Protein AF-A0A1H4Q5J1-F1 (afdb_monomer_lite)

Secondary structure (DSSP, 8-state):
----------------------S---TT---GGGGSHHHHHHHHHHHHTEEESS--SHHHHHTTT--TT-SS-SEEESSS-EEEE-GGG--HHHHHHHHHHHHHHHHSSPPPSSEE--HHHHHHTS-GGGHHHHHHHHHHTTSEEEETTEEEEPPPPP-

Foldseek 3Di:
DDDDDDDDDDDDDDDPDPPPDDPCPDPPPPPVLLVDPLLVVLLVCLVVQKDFDADPPPVCVVVVNDCPPPQAHQWDQDPNTIIGGDLVQQALVNNQVSQQSSLCSQVVDGDDQKFFDPLVSVVSNHDPSSSSSVVNSCSRNVQWDQDPNTTIGDRHDDD

Radius of gyration: 29.48 Å; chains: 1; bounding box: 108×39×71 Å

pLDDT: mean 86.73, std 18.64, range [39.78, 98.69]

Organism: NCBI:txid556534

Structure (mmCIF, N/CA/C/O backbone):
data_AF-A0A1H4Q5J1-F1
#
_entry.id   AF-A0A1H4Q5J1-F1
#
loop_
_atom_site.group_PDB
_atom_site.id
_atom_site.type_symbol
_atom_site.label_atom_id
_atom_site.label_alt_id
_atom_site.label_comp_id
_atom_site.label_asym_id
_atom_site.label_entity_id
_atom_site.label_seq_id
_atom_site.pdbx_PDB_ins_code
_atom_site.Cartn_x
_atom_site.Cartn_y
_atom_site.Cartn_z
_atom_site.occupancy
_atom_site.B_iso_or_equiv
_atom_site.auth_seq_id
_atom_site.auth_comp_id
_atom_site.auth_asym_id
_atom_site.auth_atom_id
_atom_site.pdbx_PDB_model_num
ATOM 1 N N . MET A 1 1 ? -89.769 14.790 49.511 1.00 43.50 1 MET A N 1
ATOM 2 C CA . MET A 1 1 ? -88.544 14.218 50.112 1.00 43.50 1 MET A CA 1
ATOM 3 C C . MET A 1 1 ? -87.357 14.752 49.333 1.00 43.50 1 MET A C 1
ATOM 5 O O . MET A 1 1 ? -87.405 14.764 48.113 1.00 43.50 1 MET A O 1
ATOM 9 N N . VAL A 1 2 ? -86.387 15.313 50.044 1.00 47.72 2 VAL A N 1
ATOM 10 C CA . VAL A 1 2 ? -85.305 16.180 49.548 1.00 47.72 2 VAL A CA 1
ATOM 11 C C . VAL A 1 2 ? -83.981 15.438 49.727 1.00 47.72 2 VAL A C 1
ATOM 13 O O . VAL A 1 2 ? -83.856 14.821 50.787 1.00 47.72 2 VAL A O 1
ATOM 16 N N . ARG A 1 3 ? -83.036 15.541 48.763 1.00 47.06 3 ARG A N 1
ATOM 17 C CA . ARG A 1 3 ? -81.542 15.432 48.860 1.00 47.06 3 ARG A CA 1
ATOM 18 C C . ARG A 1 3 ? -80.901 14.795 47.596 1.00 47.06 3 ARG A C 1
ATOM 20 O O . ARG A 1 3 ? -81.563 13.975 46.975 1.00 47.06 3 ARG A O 1
ATOM 27 N N . PRO A 1 4 ? -79.603 15.022 47.293 1.00 49.91 4 PRO A N 1
ATOM 28 C CA . PRO A 1 4 ? -78.926 16.309 47.091 1.00 49.91 4 PRO A CA 1
ATOM 29 C C . PRO A 1 4 ? -77.956 16.292 45.870 1.00 49.91 4 PRO A C 1
ATOM 31 O O . PRO A 1 4 ? -77.830 15.306 45.151 1.00 49.91 4 PRO A O 1
ATOM 34 N N . LEU A 1 5 ? -77.282 17.424 45.663 1.00 46.00 5 LEU A N 1
ATOM 35 C CA . LEU A 1 5 ? -76.252 17.742 44.667 1.00 46.00 5 LEU A CA 1
ATOM 36 C C . LEU A 1 5 ? -74.840 17.361 45.187 1.00 46.00 5 LEU A C 1
ATOM 38 O O . LEU A 1 5 ? -74.512 17.802 46.284 1.00 46.00 5 LEU A O 1
ATOM 42 N N . GLU A 1 6 ? -73.994 16.654 44.417 1.00 45.97 6 GLU A N 1
ATOM 43 C CA . GLU A 1 6 ? -72.518 16.557 44.608 1.00 45.97 6 GLU A CA 1
ATOM 44 C C . GLU A 1 6 ? -71.819 16.442 43.224 1.00 45.97 6 GLU A C 1
ATOM 46 O O . GLU A 1 6 ? -72.149 15.552 42.449 1.00 45.97 6 GLU A O 1
ATOM 51 N N . ILE A 1 7 ? -71.133 17.470 42.698 1.00 42.44 7 ILE A N 1
ATOM 52 C CA . ILE A 1 7 ? -69.729 17.931 42.875 1.00 42.44 7 ILE A CA 1
ATOM 53 C C . ILE A 1 7 ? -68.660 17.118 42.087 1.00 42.44 7 ILE A C 1
ATOM 55 O O . ILE A 1 7 ? -68.365 15.969 42.377 1.00 42.44 7 ILE A O 1
ATOM 59 N N . HIS A 1 8 ? -68.063 17.814 41.103 1.00 39.78 8 HIS A N 1
ATOM 60 C CA . HIS A 1 8 ? -66.731 17.729 40.460 1.00 39.78 8 HIS A CA 1
ATOM 61 C C . HIS A 1 8 ? -65.879 16.439 40.407 1.00 39.78 8 HIS A C 1
ATOM 63 O O . HIS A 1 8 ? -65.358 15.981 41.419 1.00 39.78 8 HIS A O 1
ATOM 69 N N . ARG A 1 9 ? -65.415 16.115 39.180 1.00 43.88 9 ARG A N 1
ATOM 70 C CA . ARG A 1 9 ? -63.967 15.987 38.867 1.00 43.88 9 ARG A CA 1
ATOM 71 C C . ARG A 1 9 ? -63.670 16.046 37.350 1.00 43.88 9 ARG A C 1
ATOM 73 O O . ARG A 1 9 ? -64.187 15.208 36.615 1.00 43.88 9 ARG A O 1
ATOM 80 N N . PRO A 1 10 ? -62.827 16.969 36.846 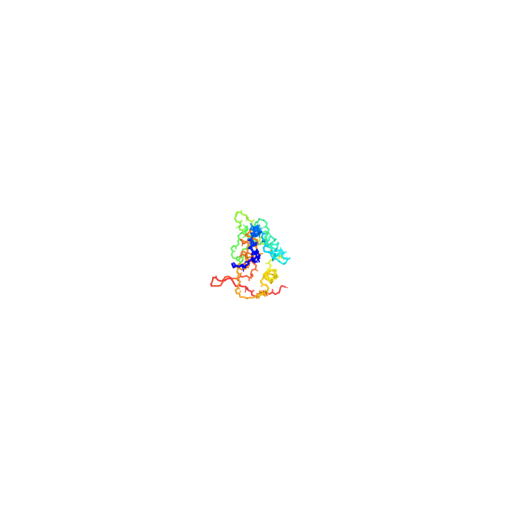1.00 44.03 10 PRO A N 1
ATOM 81 C CA . PRO A 1 10 ? -62.287 16.870 35.491 1.00 44.03 10 PRO A CA 1
ATOM 82 C C . PRO A 1 10 ? -61.123 15.868 35.473 1.00 44.03 10 PRO A C 1
ATOM 84 O O . PRO A 1 10 ? -60.181 15.979 36.256 1.00 44.03 10 PRO A O 1
ATOM 87 N N . THR A 1 11 ? -61.187 14.877 34.582 1.00 48.62 11 THR A N 1
ATOM 88 C CA . THR A 1 11 ? -60.076 13.942 34.357 1.00 48.62 11 THR A CA 1
ATOM 89 C C . THR A 1 11 ? -59.165 14.524 33.280 1.00 48.62 11 THR A C 1
ATOM 91 O O . THR A 1 11 ? -59.562 14.627 32.120 1.00 48.62 11 THR A O 1
ATOM 94 N N . LEU A 1 12 ? -57.954 14.917 33.679 1.00 50.25 12 LEU A N 1
ATOM 95 C CA . LEU A 1 12 ? -56.832 15.250 32.799 1.00 50.25 12 LEU A CA 1
ATOM 96 C C . LEU A 1 12 ? -56.574 14.081 31.836 1.00 50.25 12 LEU A C 1
ATOM 98 O O . LEU A 1 12 ? -56.089 13.031 32.251 1.00 50.25 12 LEU A O 1
ATOM 102 N N . ARG A 1 13 ? -56.899 14.253 30.550 1.00 51.31 13 ARG A N 1
ATOM 103 C CA . ARG A 1 13 ? -56.461 13.346 29.484 1.00 51.31 13 ARG A CA 1
ATOM 104 C C . ARG A 1 13 ? -55.219 13.922 28.813 1.00 51.31 13 ARG A C 1
ATOM 106 O O . ARG A 1 13 ? -55.299 14.901 28.086 1.00 51.31 13 ARG A O 1
ATOM 113 N N . ASN A 1 14 ? -54.105 13.268 29.129 1.00 48.69 14 ASN A N 1
ATOM 114 C CA . ASN A 1 14 ? -52.943 12.972 28.296 1.00 48.69 14 ASN A CA 1
ATOM 115 C C . ASN A 1 14 ? -52.554 14.004 27.229 1.00 48.69 14 ASN A C 1
ATOM 117 O O . ASN A 1 14 ? -53.102 14.033 26.131 1.00 48.69 14 ASN A O 1
ATOM 121 N N . LEU A 1 15 ? -51.477 14.727 27.544 1.00 49.41 15 LEU A N 1
ATOM 122 C CA . LEU A 1 15 ? -50.498 15.228 26.583 1.00 49.41 15 LEU A CA 1
ATOM 123 C C . LEU A 1 15 ? -50.069 14.081 25.655 1.00 49.41 15 LEU A C 1
ATOM 125 O O . LEU A 1 15 ? -49.295 13.207 26.050 1.00 49.41 15 LEU A O 1
ATOM 129 N N . THR A 1 16 ? -50.567 14.071 24.423 1.00 45.53 16 THR A N 1
ATOM 130 C CA . THR A 1 16 ? -49.953 13.291 23.351 1.00 45.53 16 THR A CA 1
ATOM 131 C C . THR A 1 16 ? -48.630 13.944 22.984 1.00 45.53 16 THR A C 1
ATOM 133 O O . THR A 1 16 ? -48.583 14.999 22.356 1.00 45.53 16 THR A O 1
ATOM 136 N N . LEU A 1 17 ? -47.559 13.282 23.421 1.00 50.94 17 LEU A N 1
ATOM 137 C CA . LEU A 1 17 ? -46.215 13.365 22.871 1.00 50.94 17 LEU A CA 1
ATOM 138 C C . LEU A 1 17 ? -46.302 13.258 21.340 1.00 50.94 17 LEU A C 1
ATOM 140 O O . LEU A 1 17 ? -46.653 12.213 20.798 1.00 50.94 17 LEU A O 1
ATOM 144 N N . SER A 1 18 ? -45.967 14.323 20.630 1.00 46.78 18 SER A N 1
ATOM 145 C CA . SER A 1 18 ? -45.539 14.233 19.235 1.00 46.78 18 SER A CA 1
ATOM 146 C C . SER A 1 18 ? -44.171 14.880 19.169 1.00 46.78 18 SER A C 1
ATOM 148 O O . SER A 1 18 ? -44.004 16.032 18.786 1.00 46.78 18 SER A O 1
ATOM 150 N N . SER A 1 19 ? -43.178 14.137 19.661 1.00 48.41 19 SER A N 1
ATOM 151 C CA . SER A 1 19 ? -41.773 14.431 19.409 1.00 48.41 19 SER A CA 1
ATOM 152 C C . SER A 1 19 ? -41.473 14.113 17.946 1.00 48.41 19 SER A C 1
ATOM 154 O O . SER A 1 19 ? -40.828 13.120 17.631 1.00 48.41 19 SER A O 1
ATOM 156 N N . GLU A 1 20 ? -41.935 14.978 17.046 1.00 52.91 20 GLU A N 1
ATOM 157 C CA . GLU A 1 20 ? -41.348 15.151 15.718 1.00 52.91 20 GLU A CA 1
ATOM 158 C C . GLU A 1 20 ? -40.002 15.867 15.875 1.00 52.91 20 GLU A C 1
ATOM 160 O O . GLU A 1 20 ? -39.834 17.040 15.554 1.00 52.91 20 GLU A O 1
ATOM 165 N N . ALA A 1 21 ? -39.025 15.172 16.453 1.00 52.78 21 ALA A N 1
ATOM 166 C CA . ALA A 1 21 ? -37.669 15.676 16.565 1.00 52.78 21 ALA A CA 1
ATOM 167 C C . ALA A 1 21 ? -36.678 14.519 16.440 1.00 52.78 21 ALA A C 1
ATOM 169 O O . ALA A 1 21 ? -36.632 13.643 17.301 1.00 52.78 21 ALA A O 1
ATOM 170 N N . LYS A 1 22 ? -35.847 14.610 15.391 1.00 47.91 22 LYS A N 1
ATOM 171 C CA . LYS A 1 22 ? -34.709 13.751 15.003 1.00 47.91 22 LYS A CA 1
ATOM 172 C C . LYS A 1 22 ? -34.997 12.656 13.969 1.00 47.91 22 LYS A C 1
ATOM 174 O O . LYS A 1 22 ? -34.677 11.494 14.173 1.00 47.91 22 LYS A O 1
ATOM 179 N N . MET A 1 23 ? -35.464 13.065 12.792 1.00 52.25 23 MET A N 1
ATOM 180 C CA . MET A 1 23 ? -35.189 12.353 11.530 1.00 52.25 23 MET A CA 1
ATOM 181 C C . MET A 1 23 ? -34.295 13.212 10.619 1.00 52.25 23 MET A C 1
ATOM 183 O O . MET A 1 23 ? -34.574 13.420 9.447 1.00 52.25 23 MET A O 1
ATOM 187 N N . THR A 1 24 ? -33.214 13.746 11.189 1.00 49.16 24 THR A N 1
ATOM 188 C CA . THR A 1 24 ? -32.067 14.332 10.468 1.00 49.16 24 THR A CA 1
ATOM 189 C C . THR A 1 24 ? -30.767 13.921 11.166 1.00 49.16 24 THR A C 1
ATOM 191 O O . THR A 1 24 ? -29.846 14.716 11.337 1.00 49.16 24 THR A O 1
ATOM 194 N N . GLY A 1 25 ? -30.727 12.676 11.658 1.00 52.06 25 GLY A N 1
ATOM 195 C CA . GLY A 1 25 ? -29.521 12.054 12.197 1.00 52.06 25 GLY A CA 1
ATOM 196 C C . GLY A 1 25 ? -28.536 11.792 11.065 1.00 52.06 25 GLY A C 1
ATOM 197 O O . GLY A 1 25 ? -28.573 10.732 10.459 1.00 52.06 25 GLY A O 1
ATOM 198 N N . ASP A 1 26 ? -27.772 12.833 10.747 1.00 55.78 26 ASP A N 1
ATOM 199 C CA . ASP A 1 26 ? -26.455 12.845 10.120 1.00 55.78 26 ASP A CA 1
ATOM 200 C C . ASP A 1 26 ? -26.149 11.678 9.159 1.00 55.78 26 ASP A C 1
ATOM 202 O O . ASP A 1 26 ? -25.499 10.691 9.500 1.00 55.78 26 ASP A O 1
ATOM 206 N N . LEU A 1 27 ? -26.585 11.838 7.905 1.00 54.34 27 LEU A N 1
ATOM 207 C CA . LEU A 1 27 ? -26.198 10.981 6.776 1.00 54.34 27 LEU A CA 1
ATOM 208 C C . LEU A 1 27 ? -24.681 11.021 6.472 1.00 54.34 27 LEU A C 1
ATOM 210 O O . LEU A 1 27 ? -24.233 10.353 5.540 1.00 54.34 27 LEU A O 1
ATOM 214 N N . PHE A 1 28 ? -23.900 11.799 7.229 1.00 58.69 28 PHE A N 1
ATOM 215 C CA . PHE A 1 28 ? -22.470 12.018 7.057 1.00 58.69 28 PHE A CA 1
ATOM 216 C C . PHE A 1 28 ? -21.683 11.826 8.362 1.00 58.69 28 PHE A C 1
ATOM 218 O O . PHE A 1 28 ? -20.611 12.422 8.499 1.00 58.69 28 PHE A O 1
ATOM 225 N N . GLU A 1 29 ? -22.135 10.977 9.299 1.00 59.34 29 GLU A N 1
ATOM 226 C CA . GLU A 1 29 ? -21.240 10.504 10.365 1.00 59.34 29 GLU A CA 1
ATOM 227 C C . GLU A 1 29 ? -20.137 9.633 9.745 1.00 59.34 29 GLU A C 1
ATOM 229 O O . GLU A 1 29 ? -20.186 8.403 9.719 1.00 59.34 29 GLU A O 1
ATOM 234 N N . VAL A 1 30 ? -19.116 10.307 9.216 1.00 70.62 30 VAL A N 1
ATOM 235 C CA . VAL A 1 30 ? -17.830 9.719 8.880 1.00 70.62 30 VAL A CA 1
ATOM 236 C C . VAL A 1 30 ? -17.292 9.154 10.178 1.00 70.62 30 VAL A C 1
ATOM 238 O O . VAL A 1 30 ? -17.166 9.874 11.174 1.00 70.62 30 VAL A O 1
ATOM 241 N N . ASP A 1 31 ? -17.005 7.855 10.169 1.00 84.38 31 ASP A N 1
ATOM 242 C CA . ASP A 1 31 ? -16.446 7.166 11.318 1.00 84.38 31 ASP A CA 1
ATOM 243 C C . ASP A 1 31 ? -15.260 7.972 11.863 1.00 84.38 31 ASP A C 1
ATOM 245 O O . ASP A 1 31 ? -14.226 8.131 11.213 1.00 84.38 31 ASP A O 1
ATOM 249 N N . LYS A 1 32 ? -15.427 8.511 13.075 1.00 90.00 32 LYS A N 1
ATOM 250 C CA . LYS A 1 32 ? -14.464 9.420 13.712 1.00 90.00 32 LYS A CA 1
ATOM 251 C C . LYS A 1 32 ? -13.102 8.752 13.900 1.00 90.00 32 LYS A C 1
ATOM 253 O O . LYS A 1 32 ? -12.098 9.450 14.033 1.00 90.00 32 LYS A O 1
ATOM 258 N N . ARG A 1 33 ? -13.043 7.412 13.865 1.00 91.12 33 ARG A N 1
ATOM 259 C CA . ARG A 1 33 ? -11.787 6.657 13.842 1.00 91.12 33 ARG A CA 1
ATOM 260 C C . ARG A 1 33 ? -10.949 7.010 12.618 1.00 91.12 33 ARG A C 1
ATOM 262 O O . ARG A 1 33 ? -9.739 7.113 12.752 1.00 91.12 33 ARG A O 1
ATOM 269 N N . LEU A 1 34 ? -11.556 7.274 11.463 1.00 94.19 34 LEU A N 1
ATOM 270 C CA . LEU A 1 34 ? -10.839 7.592 10.222 1.00 94.19 34 LEU A CA 1
ATOM 271 C C . LEU A 1 34 ? -10.050 8.906 10.301 1.00 94.19 34 LEU A C 1
ATOM 273 O O . LEU A 1 34 ? -9.058 9.073 9.596 1.00 94.19 34 LEU A O 1
ATOM 277 N N . ALA A 1 35 ? -10.434 9.809 11.207 1.00 94.94 35 ALA A N 1
ATOM 278 C CA . ALA A 1 35 ? -9.707 11.047 11.478 1.00 94.94 35 ALA A CA 1
ATOM 279 C C . ALA A 1 35 ? -8.530 10.869 12.461 1.00 94.94 35 ALA A C 1
ATOM 281 O O . ALA A 1 35 ? -7.792 11.822 12.720 1.00 94.94 35 ALA A O 1
ATOM 282 N N . LEU A 1 36 ? -8.335 9.675 13.037 1.00 97.00 36 LEU A N 1
ATOM 283 C CA . LEU A 1 36 ? -7.223 9.423 13.953 1.00 97.00 36 LEU A CA 1
ATOM 284 C C . LEU A 1 36 ? -5.889 9.522 13.210 1.00 97.00 36 LEU A C 1
ATOM 286 O O . LEU A 1 36 ? -5.711 8.950 12.134 1.00 97.00 36 LEU A O 1
ATOM 290 N N . LYS A 1 37 ? -4.917 10.192 13.839 1.00 98.06 37 LYS A N 1
ATOM 291 C CA . LYS A 1 37 ? -3.601 10.465 13.248 1.00 98.06 37 LYS A CA 1
ATOM 292 C C . LYS A 1 37 ? -2.936 9.234 12.605 1.00 98.06 37 LYS A C 1
ATOM 294 O O . LYS A 1 37 ? -2.491 9.370 11.472 1.00 98.06 37 LYS A O 1
ATOM 299 N N . PRO A 1 38 ? -2.901 8.037 13.223 1.00 98.31 38 PRO A N 1
ATOM 300 C CA . PRO A 1 38 ? -2.281 6.872 12.585 1.00 98.31 38 PRO A CA 1
ATOM 301 C C . PRO A 1 38 ? -2.967 6.410 11.292 1.00 98.31 38 PRO A C 1
ATOM 303 O O . PRO A 1 38 ? -2.292 5.912 10.397 1.00 98.31 38 PRO A O 1
ATOM 306 N N . ILE A 1 39 ? -4.285 6.601 11.168 1.00 98.31 39 ILE A N 1
ATOM 307 C CA . ILE A 1 39 ? -5.038 6.282 9.948 1.00 98.31 39 ILE A CA 1
ATOM 308 C C . ILE A 1 39 ? -4.765 7.332 8.865 1.00 98.31 39 ILE A C 1
ATOM 310 O O . ILE A 1 39 ? -4.471 6.976 7.722 1.00 98.31 39 ILE A O 1
ATOM 314 N N . VAL A 1 40 ? -4.777 8.618 9.225 1.00 98.44 40 VAL A N 1
ATOM 315 C CA . VAL A 1 40 ? -4.412 9.716 8.312 1.00 98.44 40 VAL A CA 1
ATOM 316 C C . VAL A 1 40 ? -2.974 9.557 7.803 1.00 98.44 40 VAL A C 1
ATOM 318 O O . VAL A 1 40 ? -2.710 9.691 6.604 1.00 98.44 40 VAL A O 1
ATOM 321 N N . ASP A 1 41 ? -2.045 9.215 8.698 1.00 98.56 41 ASP A N 1
ATOM 322 C CA . ASP A 1 41 ? -0.639 8.986 8.371 1.00 98.56 41 ASP A CA 1
ATOM 323 C C . ASP A 1 41 ? -0.487 7.776 7.429 1.00 98.56 41 ASP A C 1
ATOM 325 O O . ASP A 1 41 ? 0.272 7.851 6.465 1.00 98.56 41 ASP A O 1
ATOM 329 N N . PHE A 1 42 ? -1.243 6.688 7.630 1.00 98.69 42 PHE A N 1
ATOM 330 C CA . PHE A 1 42 ? -1.194 5.518 6.743 1.00 98.69 42 PHE A CA 1
ATOM 331 C C . PHE A 1 42 ? -1.762 5.800 5.344 1.00 98.69 42 PHE A C 1
ATOM 333 O O . PHE A 1 42 ? -1.157 5.421 4.341 1.00 98.69 42 PHE A O 1
ATOM 340 N N . ASN A 1 43 ? -2.869 6.538 5.236 1.00 98.50 43 ASN A N 1
ATOM 341 C CA . ASN A 1 43 ? -3.391 6.969 3.934 1.00 98.50 43 ASN A CA 1
ATOM 342 C C . ASN A 1 43 ? -2.413 7.918 3.216 1.00 98.50 43 ASN A C 1
ATOM 344 O O . ASN A 1 43 ? -2.212 7.827 2.003 1.00 98.50 43 ASN A O 1
ATOM 348 N N . SER A 1 44 ? -1.742 8.804 3.956 1.00 98.44 44 SER A N 1
ATOM 349 C CA . SER A 1 44 ? -0.671 9.656 3.415 1.00 98.44 44 SER A CA 1
ATOM 350 C C . SER A 1 44 ? 0.527 8.828 2.940 1.00 98.44 44 SER A C 1
ATOM 352 O O . SER A 1 44 ? 1.060 9.064 1.853 1.00 98.44 44 SER A O 1
ATOM 354 N N . TYR A 1 45 ? 0.900 7.803 3.706 1.00 98.38 45 TYR A N 1
ATOM 355 C CA . TYR A 1 45 ? 1.947 6.850 3.356 1.00 98.38 45 TYR A CA 1
ATOM 356 C C . TYR A 1 45 ? 1.632 6.102 2.050 1.00 98.38 45 TYR A C 1
ATOM 358 O O . TYR A 1 45 ? 2.469 6.074 1.153 1.00 98.38 45 TYR A O 1
ATOM 366 N N . LEU A 1 46 ? 0.407 5.591 1.869 1.00 98.12 46 LEU A N 1
ATOM 367 C CA . LEU A 1 46 ? -0.027 4.919 0.631 1.00 98.12 46 LEU A CA 1
ATOM 368 C C . LEU A 1 46 ? 0.016 5.827 -0.608 1.00 98.12 46 LEU A C 1
ATOM 370 O O . LEU A 1 46 ? 0.332 5.376 -1.716 1.00 98.12 46 LEU A O 1
ATOM 374 N N . ARG A 1 47 ? -0.295 7.119 -0.447 1.00 96.81 47 ARG A N 1
ATOM 375 C CA . ARG A 1 47 ? -0.144 8.101 -1.531 1.00 96.81 47 ARG A CA 1
ATOM 376 C C . ARG A 1 47 ? 1.324 8.288 -1.901 1.00 96.81 47 ARG A C 1
ATOM 378 O O . ARG A 1 47 ? 1.643 8.275 -3.087 1.00 96.81 47 ARG A O 1
ATOM 385 N N . ALA A 1 48 ? 2.191 8.412 -0.896 1.00 97.75 48 ALA A N 1
ATOM 386 C CA . ALA A 1 48 ? 3.622 8.648 -1.060 1.00 97.75 48 ALA A CA 1
ATOM 387 C C . ALA A 1 48 ? 4.429 7.400 -1.458 1.00 97.75 48 ALA A C 1
ATOM 389 O O . ALA A 1 48 ? 5.543 7.548 -1.955 1.00 97.75 48 ALA A O 1
ATOM 390 N N . ALA A 1 49 ? 3.885 6.193 -1.269 1.00 98.00 49 ALA A N 1
ATOM 391 C CA . ALA A 1 49 ? 4.543 4.923 -1.581 1.00 98.00 49 ALA A CA 1
ATOM 392 C C . ALA A 1 49 ? 4.839 4.736 -3.079 1.00 98.00 49 ALA A C 1
ATOM 394 O O . ALA A 1 49 ? 5.707 3.938 -3.441 1.00 98.00 49 ALA A O 1
ATOM 395 N N . PHE A 1 50 ? 4.148 5.488 -3.941 1.00 97.50 50 PHE A N 1
ATOM 396 C CA . PHE A 1 50 ? 4.319 5.443 -5.387 1.00 97.50 50 PHE A CA 1
ATOM 397 C C . PHE A 1 50 ? 4.610 6.837 -5.952 1.00 97.50 50 PHE A C 1
ATOM 399 O O . PHE A 1 50 ? 3.955 7.810 -5.580 1.00 97.50 50 PHE A O 1
ATOM 406 N N . ALA A 1 51 ? 5.579 6.926 -6.860 1.00 96.25 51 ALA A N 1
ATOM 407 C CA . ALA A 1 51 ? 5.833 8.104 -7.685 1.00 96.25 51 ALA A CA 1
ATOM 408 C C . ALA A 1 51 ? 5.209 7.928 -9.075 1.00 96.25 51 ALA A C 1
ATOM 410 O O . ALA A 1 51 ? 4.980 6.802 -9.509 1.00 96.25 51 ALA A O 1
ATOM 411 N N . ASP A 1 52 ? 4.953 9.027 -9.779 1.00 96.69 52 ASP A N 1
ATOM 412 C CA . ASP A 1 52 ? 4.446 8.976 -11.151 1.00 96.69 52 ASP A CA 1
ATOM 413 C C . ASP A 1 52 ? 5.529 8.501 -12.135 1.00 96.69 52 ASP A C 1
ATOM 415 O O . ASP A 1 52 ? 6.716 8.797 -11.973 1.00 96.69 52 ASP A O 1
ATOM 419 N N . GLY A 1 53 ? 5.106 7.781 -13.176 1.00 96.94 53 GLY A N 1
ATOM 420 C CA . GLY A 1 53 ? 5.978 7.268 -14.234 1.00 96.94 53 GLY A CA 1
ATOM 421 C C . GLY A 1 53 ? 6.605 5.897 -13.937 1.00 96.94 53 GLY A C 1
ATOM 422 O O . GLY A 1 53 ? 6.429 5.354 -12.842 1.00 96.94 53 GLY A O 1
ATOM 423 N N . PRO A 1 54 ? 7.304 5.304 -14.924 1.00 96.50 54 PRO A N 1
ATOM 424 C CA . PRO A 1 54 ? 7.953 3.999 -14.784 1.00 96.50 54 PRO A CA 1
ATOM 425 C C . PRO A 1 54 ? 9.123 4.055 -13.797 1.00 96.50 54 PRO A C 1
ATOM 427 O O . PRO A 1 54 ? 9.636 5.129 -13.480 1.00 96.50 54 PRO A O 1
ATOM 430 N N . CYS A 1 55 ? 9.559 2.896 -13.302 1.00 97.31 55 CYS A N 1
ATOM 431 C CA . CYS A 1 55 ? 10.686 2.838 -12.379 1.00 97.31 55 CYS A CA 1
ATOM 432 C C . CYS A 1 55 ? 11.982 3.321 -13.041 1.00 97.31 55 CYS A C 1
ATOM 434 O O . CYS A 1 55 ? 12.344 2.892 -14.134 1.00 97.31 55 CYS A O 1
ATOM 436 N N . THR A 1 56 ? 12.712 4.183 -12.334 1.00 96.12 56 THR A N 1
ATOM 437 C CA . THR A 1 56 ? 13.966 4.792 -12.796 1.00 96.12 56 THR A CA 1
ATOM 438 C C . THR A 1 56 ? 15.197 4.261 -12.059 1.00 96.12 56 THR A C 1
ATOM 440 O O . THR A 1 56 ? 16.265 4.871 -12.112 1.00 96.12 56 THR A O 1
ATOM 443 N N . CYS A 1 57 ? 15.089 3.125 -11.357 1.00 95.19 57 CYS A N 1
ATOM 444 C CA . CYS A 1 57 ? 16.257 2.507 -10.732 1.00 95.19 57 CYS A CA 1
ATOM 445 C C . CYS A 1 57 ? 17.241 1.999 -11.799 1.00 95.19 57 CYS A C 1
ATOM 447 O O . CYS A 1 57 ? 16.841 1.664 -12.915 1.00 95.19 57 CYS A O 1
ATOM 449 N N . GLY A 1 58 ? 18.531 1.902 -11.455 1.00 95.31 58 GLY A N 1
ATOM 450 C CA . GLY A 1 58 ? 19.581 1.549 -12.421 1.00 95.31 58 GLY A CA 1
ATOM 451 C C . GLY A 1 58 ? 19.312 0.251 -13.193 1.00 95.31 58 GLY A C 1
ATOM 452 O O . GLY A 1 58 ? 19.581 0.195 -14.389 1.00 95.31 58 GLY A O 1
ATOM 453 N N . ARG A 1 59 ? 18.706 -0.758 -12.546 1.00 95.38 59 ARG A N 1
ATOM 454 C CA . ARG A 1 59 ? 18.339 -2.029 -13.193 1.00 95.38 59 ARG A CA 1
ATOM 455 C C . ARG A 1 59 ? 17.227 -1.837 -14.232 1.00 95.38 59 ARG A C 1
ATOM 457 O O . ARG A 1 59 ? 17.404 -2.271 -15.361 1.00 95.38 59 ARG A O 1
ATOM 464 N N . CYS A 1 60 ? 16.144 -1.129 -13.886 1.00 96.88 60 CYS A N 1
ATOM 465 C CA . CYS A 1 60 ? 15.044 -0.837 -14.816 1.00 96.88 60 CYS A CA 1
ATOM 466 C C . CYS A 1 60 ? 15.485 0.070 -15.971 1.00 96.88 60 CYS A C 1
ATOM 468 O O . CYS A 1 60 ? 15.041 -0.120 -17.095 1.00 96.88 60 CYS A O 1
ATOM 470 N N . VAL A 1 61 ? 16.383 1.031 -15.736 1.00 96.88 61 VAL A N 1
ATOM 471 C CA . VAL A 1 61 ? 16.941 1.856 -16.821 1.00 96.88 61 VAL A CA 1
ATOM 472 C C . VAL A 1 61 ? 17.777 1.000 -17.775 1.00 96.88 61 VAL A C 1
ATOM 474 O O . VAL A 1 61 ? 17.607 1.097 -18.989 1.00 96.88 61 VAL A O 1
ATOM 477 N N . ALA A 1 62 ? 18.641 0.129 -17.243 1.00 96.56 62 ALA A N 1
ATOM 478 C CA . ALA A 1 62 ? 19.484 -0.754 -18.047 1.00 96.56 62 ALA A CA 1
ATOM 479 C C . ALA A 1 62 ? 18.678 -1.791 -18.849 1.00 96.56 62 ALA A C 1
ATOM 481 O O . ALA A 1 62 ? 19.062 -2.123 -19.967 1.00 96.56 62 ALA A O 1
ATOM 482 N N . SER A 1 63 ? 17.559 -2.274 -18.302 1.00 95.69 63 SER A N 1
ATOM 483 C CA . SER A 1 63 ? 16.666 -3.233 -18.964 1.00 95.69 63 SER A CA 1
ATOM 484 C C . SER A 1 63 ? 15.553 -2.582 -19.793 1.00 95.69 63 SER A C 1
ATOM 486 O O . SER A 1 63 ? 14.677 -3.285 -20.285 1.00 95.69 63 SER A O 1
ATOM 488 N N . GLN A 1 64 ? 15.551 -1.252 -19.949 1.00 94.62 64 GLN A N 1
ATOM 489 C CA . GLN A 1 64 ? 14.483 -0.505 -20.635 1.00 94.62 64 GLN A CA 1
ATOM 490 C C . GLN A 1 64 ? 13.076 -0.771 -20.060 1.00 94.62 64 GLN A C 1
ATOM 492 O O . GLN A 1 64 ? 12.080 -0.776 -20.779 1.00 94.62 64 GLN A O 1
ATOM 497 N N . GLY A 1 65 ? 12.991 -0.980 -18.747 1.00 92.94 65 GLY A N 1
ATOM 498 C CA . GLY A 1 65 ? 11.750 -1.274 -18.036 1.00 92.94 65 GLY A CA 1
ATOM 499 C C . GLY A 1 65 ? 11.328 -2.742 -18.087 1.00 92.94 65 GLY A C 1
ATOM 500 O O . GLY A 1 65 ? 10.258 -3.060 -17.578 1.00 92.94 65 GLY A O 1
ATOM 501 N N . ASP A 1 66 ? 12.142 -3.635 -18.658 1.00 95.12 66 ASP A N 1
ATOM 502 C CA . ASP A 1 66 ? 11.903 -5.073 -18.569 1.00 95.12 66 ASP A CA 1
ATOM 503 C C . ASP A 1 66 ? 12.172 -5.561 -17.137 1.00 95.12 66 ASP A C 1
ATOM 505 O O . ASP A 1 66 ? 13.298 -5.502 -16.629 1.00 95.12 66 ASP A O 1
ATOM 509 N N . GLU A 1 67 ? 11.106 -6.007 -16.476 1.00 95.19 67 GLU A N 1
ATOM 510 C CA . GLU A 1 67 ? 11.111 -6.531 -15.108 1.00 95.19 67 GLU A CA 1
ATOM 511 C C . GLU A 1 67 ? 11.125 -8.074 -15.088 1.00 95.19 67 GLU A C 1
ATOM 513 O O . GLU A 1 67 ? 10.905 -8.695 -14.047 1.00 95.19 67 GLU A O 1
ATOM 518 N N . THR A 1 68 ? 11.410 -8.727 -16.223 1.00 94.12 68 THR A N 1
ATOM 519 C CA . THR A 1 68 ? 11.558 -10.187 -16.297 1.00 94.12 68 THR A CA 1
ATOM 520 C C . THR A 1 68 ? 12.626 -10.678 -15.310 1.00 94.12 68 THR A C 1
ATOM 522 O O . THR A 1 68 ? 13.762 -10.199 -15.281 1.00 94.12 68 THR A O 1
ATOM 525 N N . GLY A 1 69 ? 12.256 -11.648 -14.467 1.00 91.56 69 GLY A N 1
ATOM 526 C CA . GLY A 1 69 ? 13.138 -12.210 -13.437 1.00 91.56 69 GLY A CA 1
ATOM 527 C C . GLY A 1 69 ? 13.336 -11.315 -12.209 1.00 91.56 69 GLY A C 1
ATOM 528 O O . GLY A 1 69 ? 14.268 -11.531 -11.432 1.00 91.56 69 GLY A O 1
ATOM 529 N N . TYR A 1 70 ? 12.514 -10.282 -12.032 1.00 93.06 70 TYR A N 1
ATOM 530 C CA . TYR A 1 70 ? 12.429 -9.560 -10.770 1.00 93.06 70 TYR A CA 1
ATOM 531 C C . TYR A 1 70 ? 11.519 -10.342 -9.825 1.00 93.06 70 TYR A C 1
ATOM 533 O O . TYR A 1 70 ? 10.506 -10.895 -10.244 1.00 93.06 70 TYR A O 1
ATOM 541 N N . GLU A 1 71 ? 11.871 -10.372 -8.543 1.00 91.19 71 GLU A N 1
ATOM 542 C CA . GLU A 1 71 ? 11.032 -11.003 -7.520 1.00 91.19 71 GLU A CA 1
ATOM 543 C C . GLU A 1 71 ? 9.717 -10.234 -7.318 1.00 91.19 71 GLU A C 1
ATOM 545 O O . GLU A 1 71 ? 8.655 -10.819 -7.106 1.00 91.19 71 GLU A O 1
ATOM 550 N N . HIS A 1 72 ? 9.780 -8.908 -7.438 1.00 93.69 72 HIS A N 1
ATOM 551 C CA . HIS A 1 72 ? 8.654 -8.006 -7.258 1.00 93.69 72 HIS A CA 1
ATOM 552 C C . HIS A 1 72 ? 8.637 -6.935 -8.343 1.00 93.69 72 HIS A C 1
ATOM 554 O O . HIS A 1 72 ? 9.687 -6.413 -8.722 1.00 93.69 72 HIS A O 1
ATOM 560 N N . SER A 1 73 ? 7.437 -6.562 -8.793 1.00 94.56 73 SER A N 1
ATOM 561 C CA . SER A 1 73 ? 7.267 -5.468 -9.748 1.00 94.56 73 SER A CA 1
ATOM 562 C C . SER A 1 73 ? 7.742 -4.137 -9.169 1.00 94.56 73 SER A C 1
ATOM 564 O O . SER A 1 73 ? 7.563 -3.836 -7.986 1.00 94.56 73 SER A O 1
ATOM 566 N N . HIS A 1 74 ? 8.342 -3.317 -10.020 1.00 96.62 74 HIS A N 1
ATOM 567 C CA . HIS A 1 74 ? 8.816 -1.980 -9.690 1.00 96.62 74 HIS A CA 1
ATOM 568 C C . HIS A 1 74 ? 7.892 -0.895 -10.252 1.00 96.62 74 HIS A C 1
ATOM 570 O O . HIS A 1 74 ? 7.738 0.164 -9.631 1.00 96.62 74 HIS A O 1
ATOM 576 N N . SER A 1 75 ? 7.273 -1.165 -11.402 1.00 96.88 75 SER A N 1
ATOM 577 C CA . SER A 1 75 ? 6.336 -0.290 -12.103 1.00 96.88 75 SER A CA 1
ATOM 578 C C . SER A 1 75 ? 4.930 -0.891 -12.103 1.00 96.88 75 SER A C 1
ATOM 580 O O . SER A 1 75 ? 4.740 -2.101 -12.172 1.00 96.88 75 SER A O 1
ATOM 582 N N . PHE A 1 76 ? 3.919 -0.033 -12.034 1.00 96.88 76 PHE A N 1
ATOM 583 C CA . PHE A 1 76 ? 2.518 -0.407 -11.871 1.00 96.88 76 PHE A CA 1
ATOM 584 C C . PHE A 1 76 ? 1.637 0.460 -12.762 1.00 96.88 76 PHE A C 1
ATOM 586 O O . PHE A 1 76 ? 1.947 1.624 -13.017 1.00 96.88 76 PHE A O 1
ATOM 593 N N . ASN A 1 77 ? 0.498 -0.082 -13.193 1.00 96.00 77 ASN A N 1
ATOM 594 C CA . ASN A 1 77 ? -0.522 0.668 -13.917 1.00 96.00 77 ASN A CA 1
ATOM 595 C C . ASN A 1 77 ? -1.821 0.712 -13.102 1.00 96.00 77 ASN A C 1
ATOM 597 O O . ASN A 1 77 ? -2.528 -0.283 -12.962 1.00 96.00 77 ASN A O 1
ATOM 601 N N . PHE A 1 78 ? -2.149 1.888 -12.570 1.00 94.19 78 PHE A N 1
ATOM 602 C CA . PHE A 1 78 ? -3.327 2.108 -11.738 1.00 94.19 78 PHE A CA 1
ATOM 603 C C . PHE A 1 78 ? -4.443 2.814 -12.510 1.00 94.19 78 PHE A C 1
ATOM 605 O O . PHE A 1 78 ? -4.705 3.999 -12.274 1.00 94.19 78 PHE A O 1
ATOM 612 N N . ALA A 1 79 ? -5.154 2.067 -13.358 1.00 90.31 79 ALA A N 1
ATOM 613 C CA . ALA A 1 79 ? -6.219 2.579 -14.230 1.00 90.31 79 ALA A CA 1
ATOM 614 C C . ALA A 1 79 ? -5.704 3.629 -15.234 1.00 90.31 79 ALA A C 1
ATOM 616 O O . ALA A 1 79 ? -6.143 4.776 -15.249 1.00 90.31 79 ALA A O 1
ATOM 617 N N . GLY A 1 80 ? -4.709 3.244 -16.033 1.00 91.25 80 GLY A N 1
ATOM 618 C CA . GLY A 1 80 ? -4.083 4.076 -17.064 1.00 91.25 80 GLY A 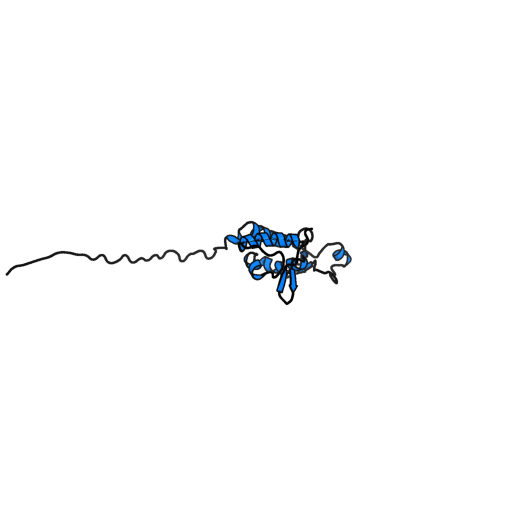CA 1
ATOM 619 C C . GLY A 1 80 ? -2.963 4.985 -16.553 1.00 91.25 80 GLY A C 1
ATOM 620 O O . GLY A 1 80 ? -2.225 5.548 -17.355 1.00 91.25 80 GLY A O 1
ATOM 621 N N . LYS A 1 81 ? -2.798 5.121 -15.232 1.00 94.19 81 LYS A N 1
ATOM 622 C CA . LYS A 1 81 ? -1.718 5.910 -14.626 1.00 94.19 81 LYS A CA 1
ATOM 623 C C . LYS A 1 81 ? -0.538 5.014 -14.280 1.00 94.19 81 LYS A C 1
ATOM 625 O O . LYS A 1 81 ? -0.649 4.175 -13.386 1.00 94.19 81 LYS A O 1
ATOM 630 N N . VAL A 1 82 ? 0.575 5.208 -14.982 1.00 96.56 82 VAL A N 1
ATOM 631 C CA . VAL A 1 82 ? 1.839 4.524 -14.686 1.00 96.56 82 VAL A CA 1
ATOM 632 C C . VAL A 1 82 ? 2.466 5.144 -13.443 1.00 96.56 82 VAL A C 1
ATOM 634 O O . VAL A 1 82 ? 2.576 6.366 -13.347 1.00 96.56 82 VAL A O 1
ATOM 637 N N . ALA A 1 83 ? 2.873 4.298 -12.506 1.00 97.44 83 ALA A N 1
ATOM 638 C CA . ALA A 1 83 ? 3.535 4.691 -11.275 1.00 97.44 83 ALA A CA 1
ATOM 639 C C . ALA A 1 83 ? 4.646 3.698 -10.917 1.00 97.44 83 ALA A C 1
ATOM 641 O O . ALA A 1 83 ? 4.602 2.543 -11.331 1.00 97.44 83 ALA A O 1
ATOM 642 N N . ASN A 1 84 ? 5.612 4.119 -10.109 1.00 97.31 84 ASN A N 1
ATOM 643 C CA . ASN A 1 84 ? 6.691 3.270 -9.612 1.00 97.31 84 ASN A CA 1
ATOM 644 C C . ASN A 1 84 ? 6.750 3.274 -8.089 1.00 97.31 84 ASN A C 1
ATOM 646 O O . ASN A 1 84 ? 6.415 4.271 -7.449 1.00 97.31 84 ASN A O 1
ATOM 650 N N . ARG A 1 85 ? 7.181 2.157 -7.503 1.00 96.69 85 ARG A N 1
ATOM 651 C CA . ARG A 1 85 ? 7.359 2.031 -6.053 1.00 96.69 85 ARG A CA 1
ATOM 652 C C . ARG A 1 85 ? 8.558 2.858 -5.575 1.00 96.69 85 ARG A C 1
ATOM 654 O O . ARG A 1 85 ? 9.648 2.781 -6.136 1.00 96.69 85 ARG A O 1
ATOM 661 N N . ARG A 1 86 ? 8.393 3.580 -4.46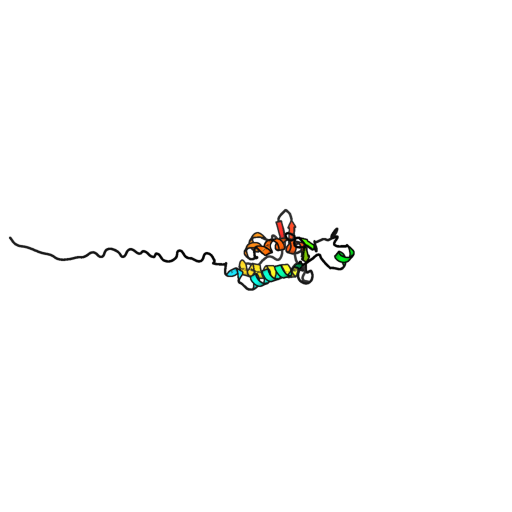2 1.00 96.81 86 ARG A N 1
ATOM 662 C CA . ARG A 1 86 ? 9.493 4.263 -3.761 1.00 96.81 86 ARG A CA 1
ATOM 663 C C . ARG A 1 86 ? 10.197 3.328 -2.776 1.00 96.81 86 ARG A C 1
ATOM 665 O O . ARG A 1 86 ? 9.849 3.286 -1.599 1.00 96.81 86 ARG A O 1
ATOM 672 N N . PHE A 1 87 ? 11.205 2.592 -3.242 1.00 94.19 87 PHE A N 1
ATOM 673 C CA . PHE A 1 87 ? 11.931 1.581 -2.448 1.00 94.19 87 PHE A CA 1
ATOM 674 C C . PHE A 1 87 ? 12.448 2.092 -1.099 1.00 94.19 87 PHE A C 1
ATOM 676 O O . PHE A 1 87 ? 12.297 1.402 -0.098 1.00 94.19 87 PHE A O 1
ATOM 683 N N . ALA A 1 88 ? 12.989 3.315 -1.070 1.00 93.38 88 ALA A N 1
ATOM 684 C CA . ALA A 1 88 ? 13.635 3.908 0.105 1.00 93.38 88 ALA A CA 1
ATOM 685 C C . ALA A 1 88 ? 12.729 4.047 1.341 1.00 93.38 88 ALA A C 1
ATOM 687 O O . ALA A 1 88 ? 13.239 4.238 2.437 1.00 93.38 88 ALA A O 1
ATOM 688 N N . THR A 1 89 ? 11.406 4.002 1.170 1.00 94.56 89 THR A N 1
ATOM 689 C CA . THR A 1 89 ? 10.439 4.172 2.267 1.00 94.56 89 THR A CA 1
ATOM 690 C C . THR A 1 89 ? 9.400 3.062 2.316 1.00 94.56 89 THR A C 1
ATOM 692 O O . THR A 1 89 ? 8.375 3.210 2.977 1.00 94.56 89 THR A O 1
ATOM 695 N N . THR A 1 90 ? 9.578 1.998 1.534 1.00 97.00 90 THR A N 1
ATOM 696 C CA . THR A 1 90 ? 8.567 0.943 1.376 1.00 97.00 90 THR A CA 1
ATOM 697 C C . THR A 1 90 ? 9.143 -0.445 1.582 1.00 97.00 90 THR A C 1
ATOM 699 O O . THR A 1 90 ? 8.611 -1.399 1.015 1.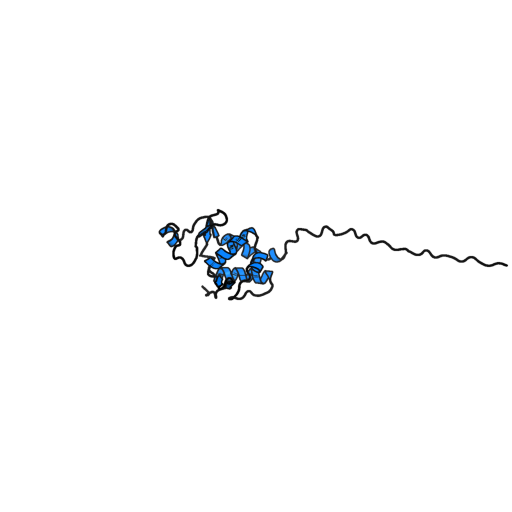00 97.00 90 THR A O 1
ATOM 702 N N . ALA A 1 91 ? 10.227 -0.594 2.348 1.00 96.06 91 ALA A N 1
ATOM 703 C CA . ALA A 1 91 ? 10.646 -1.919 2.797 1.00 96.06 91 ALA A CA 1
ATOM 704 C C . ALA A 1 91 ? 9.492 -2.590 3.564 1.00 96.06 91 ALA A C 1
ATOM 706 O O . ALA A 1 91 ? 8.681 -1.901 4.186 1.00 96.06 91 ALA A O 1
ATOM 707 N N . GLY A 1 92 ? 9.385 -3.921 3.519 1.00 96.38 92 GLY A N 1
ATOM 708 C CA . GLY A 1 92 ? 8.276 -4.628 4.168 1.00 96.38 92 GLY A CA 1
ATOM 709 C C . GLY A 1 92 ? 8.162 -4.320 5.669 1.00 96.38 92 GLY A C 1
ATOM 710 O O . GLY A 1 92 ? 7.053 -4.187 6.183 1.00 96.38 92 GLY A O 1
ATOM 711 N N . SER A 1 93 ? 9.285 -4.075 6.352 1.00 96.00 93 SER A N 1
ATOM 712 C CA . SER A 1 93 ? 9.337 -3.596 7.740 1.00 96.00 93 SER A CA 1
ATOM 713 C C . SER A 1 93 ? 8.704 -2.208 7.928 1.00 96.00 93 SER A C 1
ATOM 715 O O . SER A 1 93 ? 7.910 -2.027 8.855 1.00 96.00 93 SER A O 1
ATOM 717 N N . ASP A 1 94 ? 8.988 -1.249 7.039 1.00 97.25 94 ASP A N 1
ATOM 718 C CA . ASP A 1 94 ? 8.388 0.094 7.055 1.00 97.25 94 ASP A CA 1
ATOM 719 C C . ASP A 1 94 ? 6.876 0.026 6.827 1.00 97.25 94 ASP A C 1
ATOM 721 O O . ASP A 1 94 ? 6.096 0.645 7.560 1.00 97.25 94 ASP A O 1
ATOM 725 N N . VAL A 1 95 ? 6.454 -0.769 5.834 1.00 98.06 95 VAL A N 1
ATOM 726 C CA . VAL A 1 95 ? 5.036 -0.965 5.510 1.00 98.06 95 VAL A CA 1
ATOM 727 C C . VAL A 1 95 ? 4.318 -1.632 6.686 1.00 98.06 95 VAL A C 1
ATOM 729 O O . VAL A 1 95 ? 3.253 -1.161 7.087 1.00 98.06 95 VAL A O 1
ATOM 732 N N . LEU A 1 96 ? 4.907 -2.675 7.289 1.00 98.00 96 LEU A N 1
ATOM 733 C CA . LEU A 1 96 ? 4.348 -3.354 8.463 1.00 98.00 96 LEU A CA 1
ATOM 734 C C . LEU A 1 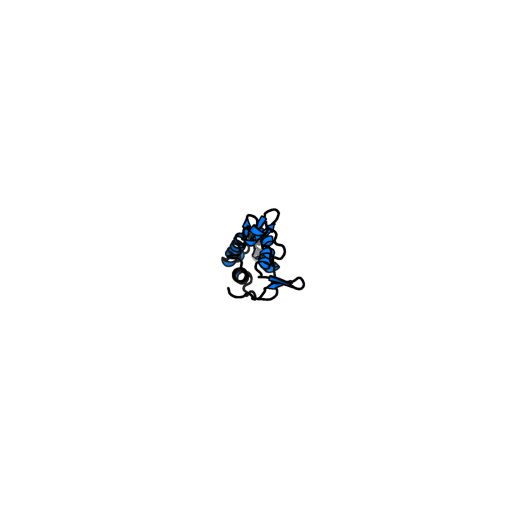96 ? 4.202 -2.396 9.645 1.00 98.00 96 LEU A C 1
ATOM 736 O O . LEU A 1 96 ? 3.173 -2.403 10.318 1.00 98.00 96 LEU A O 1
ATOM 740 N N . LEU A 1 97 ? 5.214 -1.567 9.911 1.00 97.50 97 LEU A N 1
ATOM 741 C CA . LEU A 1 97 ? 5.186 -0.613 11.015 1.00 97.50 97 LEU A CA 1
ATOM 742 C C . LEU A 1 97 ? 4.090 0.443 10.822 1.00 97.50 97 LEU A C 1
ATOM 744 O O . LEU A 1 97 ? 3.370 0.761 11.773 1.00 97.50 97 LEU A O 1
ATOM 748 N N . ALA A 1 98 ? 3.949 0.982 9.609 1.00 98.25 98 ALA A N 1
ATOM 749 C CA . ALA A 1 98 ? 2.889 1.931 9.284 1.00 98.25 98 ALA A CA 1
ATOM 750 C C . ALA A 1 98 ? 1.499 1.280 9.416 1.00 98.25 98 ALA A C 1
ATOM 752 O O . ALA A 1 98 ? 0.606 1.850 10.049 1.00 98.25 98 ALA A O 1
ATOM 753 N N . LEU A 1 99 ? 1.345 0.056 8.898 1.00 98.62 99 LEU A N 1
ATOM 754 C CA . LEU A 1 99 ? 0.102 -0.708 8.959 1.00 98.62 99 LEU A CA 1
ATOM 755 C C . LEU A 1 99 ? -0.301 -1.042 10.403 1.00 98.62 99 LEU A C 1
ATOM 757 O O . LEU A 1 99 ? -1.449 -0.814 10.771 1.00 98.62 99 LEU A O 1
ATOM 761 N N . LYS A 1 100 ? 0.633 -1.506 11.246 1.00 98.38 100 LYS A N 1
ATOM 762 C CA . LYS A 1 100 ? 0.386 -1.819 12.667 1.00 98.38 100 LYS A CA 1
ATOM 763 C C . LYS A 1 100 ? -0.217 -0.640 13.428 1.00 98.38 100 LYS A C 1
ATOM 765 O O . LYS A 1 100 ? -1.174 -0.815 14.176 1.00 98.38 100 LYS A O 1
ATOM 770 N N . LYS A 1 101 ? 0.303 0.573 13.214 1.00 98.56 101 LYS A N 1
ATOM 771 C CA . LYS A 1 101 ? -0.182 1.788 13.894 1.00 98.56 101 LYS A CA 1
ATOM 772 C C . LYS A 1 101 ? -1.622 2.134 13.503 1.00 98.56 101 LYS A C 1
ATOM 774 O O . LYS A 1 101 ? -2.433 2.461 14.376 1.00 98.56 101 LYS A O 1
ATOM 779 N N . ALA A 1 102 ? -1.943 2.064 12.211 1.00 98.56 102 ALA A N 1
ATOM 780 C CA . ALA A 1 102 ? -3.299 2.303 11.716 1.00 98.56 102 ALA A CA 1
ATOM 781 C C . ALA A 1 102 ? -4.266 1.207 12.179 1.00 98.56 102 ALA A C 1
ATOM 783 O O . ALA A 1 102 ? -5.328 1.514 12.721 1.00 98.56 102 ALA A O 1
ATOM 784 N N . TRP A 1 103 ? -3.845 -0.054 12.065 1.00 98.50 103 TRP A N 1
ATOM 785 C CA . TRP A 1 103 ? -4.599 -1.222 12.505 1.00 98.50 103 TRP A CA 1
ATOM 786 C C . TRP A 1 103 ? -4.963 -1.144 13.988 1.00 98.50 103 TRP A C 1
ATOM 788 O O . TRP A 1 103 ? -6.141 -1.240 14.328 1.00 98.50 103 TRP A O 1
ATOM 798 N N . LEU A 1 104 ? -3.986 -0.898 14.869 1.00 98.31 104 LEU A N 1
ATOM 799 C CA . LEU A 1 104 ? -4.218 -0.757 16.309 1.00 98.31 104 LEU A CA 1
ATOM 800 C C . LEU A 1 104 ? -5.183 0.393 16.612 1.00 98.31 104 LEU A C 1
ATOM 802 O O . LEU A 1 104 ? -6.071 0.277 17.457 1.00 98.31 104 LEU A O 1
ATOM 806 N N . SER A 1 105 ? -5.050 1.506 15.891 1.00 97.81 105 SER A N 1
ATOM 807 C CA . SER A 1 105 ? -5.928 2.663 16.074 1.00 97.81 105 SER A CA 1
ATOM 808 C C . SER A 1 105 ? -7.373 2.371 15.678 1.00 97.81 105 SER A C 1
ATOM 810 O O . SER A 1 105 ? -8.285 2.848 16.362 1.00 97.81 105 SER A O 1
ATOM 812 N N . PHE A 1 106 ? -7.582 1.581 14.622 1.00 97.75 106 PHE A N 1
ATOM 813 C CA . PHE A 1 106 ? -8.900 1.233 14.096 1.00 97.75 106 PHE A CA 1
ATOM 814 C C . PHE A 1 106 ? -9.583 0.095 14.871 1.00 97.75 106 PHE A C 1
ATOM 816 O O . PHE A 1 106 ? -10.735 0.239 15.290 1.00 97.75 106 PHE A O 1
ATOM 823 N N . THR A 1 107 ? -8.863 -1.012 15.078 1.00 97.06 107 THR A N 1
ATOM 824 C CA . THR A 1 107 ? -9.385 -2.275 15.634 1.00 97.06 107 THR A CA 1
ATOM 825 C C . THR A 1 107 ? -9.266 -2.367 17.151 1.00 97.06 107 THR A C 1
ATOM 827 O O . THR A 1 107 ? -9.957 -3.169 17.772 1.00 97.06 107 THR A O 1
ATOM 830 N N . LYS A 1 108 ? -8.387 -1.556 17.757 1.00 97.25 108 LYS A N 1
ATOM 831 C CA . LYS A 1 108 ? -7.976 -1.664 19.169 1.00 97.25 108 LYS A CA 1
ATOM 832 C C . LYS A 1 108 ? -7.286 -2.990 19.516 1.00 97.25 108 LYS A C 1
ATOM 834 O O . LYS A 1 108 ? -7.159 -3.313 20.693 1.00 97.25 108 LYS A O 1
ATOM 839 N N . ALA A 1 109 ? -6.807 -3.720 18.509 1.00 97.56 109 ALA A N 1
ATOM 840 C CA . ALA A 1 109 ? -6.041 -4.950 18.651 1.00 97.56 109 ALA A CA 1
ATOM 841 C C . ALA A 1 109 ? -4.684 -4.831 17.943 1.00 97.56 109 ALA A C 1
ATOM 843 O O . ALA A 1 109 ? -4.526 -4.058 17.001 1.00 97.56 109 ALA A O 1
ATOM 844 N N . GLU A 1 110 ? -3.701 -5.610 18.385 1.00 96.81 110 GLU A N 1
ATOM 845 C CA . GLU A 1 110 ? -2.401 -5.698 17.716 1.00 96.81 110 GLU A CA 1
ATOM 846 C C . GLU A 1 110 ? -2.514 -6.482 16.402 1.00 96.81 110 GLU A C 1
ATOM 848 O O . GLU A 1 110 ? -3.188 -7.512 16.344 1.00 96.81 110 GLU A O 1
ATOM 853 N N . LEU A 1 111 ? -1.826 -6.018 15.353 1.00 97.06 111 LEU A N 1
ATOM 854 C CA . LEU A 1 111 ? -1.650 -6.800 14.128 1.00 97.06 111 LEU A CA 1
ATOM 855 C C . LEU A 1 111 ? -0.437 -7.727 14.305 1.00 97.06 111 LEU A C 1
ATOM 857 O O . LEU A 1 111 ? 0.671 -7.227 14.546 1.00 97.06 111 LEU A O 1
ATOM 861 N N . PRO A 1 112 ? -0.598 -9.055 14.161 1.00 93.00 112 PRO A N 1
ATOM 862 C CA . PRO A 1 112 ? 0.521 -9.986 14.217 1.00 93.00 112 PRO A CA 1
ATOM 863 C C . PRO A 1 112 ? 1.623 -9.640 13.207 1.00 93.00 112 PRO A C 1
ATOM 865 O O . PRO A 1 112 ? 1.374 -9.102 12.131 1.00 93.00 112 PRO A O 1
ATOM 868 N N . GLY A 1 113 ? 2.874 -9.949 13.553 1.00 91.81 113 GLY A N 1
ATOM 869 C CA . GLY A 1 113 ? 4.013 -9.774 12.641 1.00 91.81 113 GLY A CA 1
ATOM 870 C C . GLY A 1 113 ? 4.119 -10.847 11.553 1.00 91.81 113 GLY A C 1
ATOM 871 O O . GLY A 1 113 ? 5.015 -10.760 10.722 1.00 91.81 113 GLY A O 1
ATOM 872 N N . SER A 1 114 ? 3.251 -11.855 11.588 1.00 93.31 114 SER A N 1
ATOM 873 C CA . SER A 1 114 ? 3.174 -12.943 10.620 1.00 93.31 114 SER A CA 1
ATOM 874 C C . SER A 1 114 ? 1.776 -13.568 10.624 1.00 93.31 114 SER A C 1
ATOM 876 O O . SER A 1 114 ? 1.018 -13.403 11.582 1.00 93.31 114 SER A O 1
ATOM 878 N N . GLY A 1 115 ? 1.446 -14.303 9.562 1.00 93.44 115 GLY A N 1
ATOM 879 C CA . GLY A 1 115 ? 0.161 -14.993 9.418 1.00 93.44 115 GLY A CA 1
ATOM 880 C C . GLY A 1 115 ? -0.845 -14.212 8.579 1.00 93.44 115 GLY A C 1
ATOM 881 O O . GLY A 1 115 ? -0.486 -13.276 7.873 1.00 93.44 115 GLY A O 1
ATOM 882 N N . ASN A 1 116 ? -2.109 -14.622 8.609 1.00 96.31 116 ASN A N 1
ATOM 883 C CA . ASN A 1 116 ? -3.102 -14.130 7.657 1.00 96.31 116 ASN A CA 1
ATOM 884 C C . ASN A 1 116 ? -3.409 -12.638 7.845 1.00 96.31 116 ASN A C 1
ATOM 886 O O . ASN A 1 116 ? -3.780 -12.195 8.932 1.00 96.31 116 ASN A O 1
ATOM 890 N N . LEU A 1 117 ? -3.306 -11.880 6.756 1.00 97.62 117 LEU A N 1
ATOM 891 C CA . LEU A 1 117 ? -3.748 -10.499 6.680 1.00 97.62 117 LEU A CA 1
ATOM 892 C C . LEU A 1 117 ? -5.219 -10.451 6.267 1.00 97.62 117 LEU A C 1
ATOM 894 O O . LEU A 1 117 ? -5.576 -10.835 5.151 1.00 97.62 117 LEU A O 1
ATOM 898 N N . ASP A 1 118 ? -6.060 -9.880 7.124 1.00 97.12 118 ASP A N 1
ATOM 899 C CA . ASP A 1 118 ? -7.422 -9.523 6.742 1.00 97.12 118 ASP A CA 1
ATOM 900 C C . ASP A 1 118 ? -7.429 -8.209 5.946 1.00 97.12 118 ASP A C 1
ATOM 902 O O . ASP A 1 118 ? -7.523 -7.102 6.485 1.00 97.12 118 ASP A O 1
ATOM 906 N N . LEU A 1 119 ? -7.319 -8.344 4.622 1.00 97.50 119 LEU A N 1
ATOM 907 C CA . LEU A 1 119 ? -7.353 -7.215 3.697 1.00 97.50 119 LEU A CA 1
ATOM 908 C C . LEU A 1 119 ? -8.703 -6.478 3.712 1.00 97.50 119 LEU A C 1
ATOM 910 O O . LEU A 1 119 ? -8.735 -5.296 3.366 1.00 97.50 119 LEU A O 1
ATOM 914 N N . ALA A 1 120 ? -9.805 -7.137 4.086 1.00 97.38 120 ALA A N 1
ATOM 915 C CA . ALA A 1 120 ? -11.102 -6.473 4.176 1.00 97.38 120 ALA A CA 1
ATOM 916 C C . ALA A 1 120 ? -11.083 -5.441 5.308 1.00 97.38 120 ALA A C 1
ATOM 918 O O . ALA A 1 120 ? -11.361 -4.272 5.047 1.00 97.38 120 ALA A O 1
ATOM 919 N N . THR A 1 121 ? -10.601 -5.825 6.494 1.00 97.81 121 THR A N 1
ATOM 920 C CA . THR A 1 121 ? -10.404 -4.893 7.617 1.00 97.81 121 THR A CA 1
ATOM 921 C C . THR A 1 121 ? -9.460 -3.744 7.247 1.00 97.81 121 THR A C 1
ATOM 923 O O . THR A 1 121 ? -9.730 -2.592 7.581 1.00 97.81 121 THR A O 1
ATOM 926 N N . VAL A 1 122 ? -8.375 -4.006 6.502 1.00 98.31 122 VAL A N 1
ATOM 927 C CA . VAL A 1 122 ? -7.481 -2.924 6.037 1.00 98.31 122 VAL A CA 1
ATOM 928 C C . VAL A 1 122 ? -8.224 -1.897 5.178 1.00 98.31 122 VAL A C 1
ATOM 930 O O . VAL A 1 122 ? -8.001 -0.697 5.319 1.00 98.31 122 VAL A O 1
ATOM 933 N N . LYS A 1 123 ? -9.126 -2.343 4.299 1.00 98.44 123 LYS A N 1
ATOM 934 C CA . LYS A 1 123 ? -9.907 -1.448 3.433 1.00 98.44 123 LYS A CA 1
ATOM 935 C C . LYS A 1 123 ? -10.892 -0.568 4.203 1.00 98.44 123 LYS A C 1
ATOM 937 O O . LYS A 1 123 ? -11.234 0.493 3.693 1.00 98.44 123 LYS A O 1
ATOM 942 N N . GLU A 1 124 ? -11.317 -0.958 5.403 1.00 97.94 124 GLU A N 1
ATOM 943 C CA . GLU A 1 124 ? -12.260 -0.168 6.207 1.00 97.94 124 GLU A CA 1
ATOM 944 C C . GLU A 1 124 ? -11.661 1.145 6.725 1.00 97.94 124 GLU A C 1
ATOM 946 O O . GLU A 1 124 ? -12.392 2.114 6.914 1.00 97.94 124 GLU A O 1
ATOM 951 N N . PHE A 1 125 ? -10.337 1.207 6.916 1.00 97.44 125 PHE A N 1
ATOM 952 C CA . PHE A 1 125 ? -9.641 2.426 7.348 1.00 97.44 125 PHE A CA 1
ATOM 953 C C . PHE A 1 125 ? -8.775 3.076 6.263 1.00 97.44 125 PHE A C 1
ATOM 955 O O . PHE A 1 125 ? -8.044 4.035 6.527 1.00 97.44 125 PHE A O 1
ATOM 962 N N . VAL A 1 126 ? -8.851 2.572 5.034 1.00 98.25 126 VAL A N 1
ATOM 963 C CA . VAL A 1 126 ? -8.159 3.140 3.877 1.00 98.25 126 VAL A CA 1
ATOM 964 C C . VAL A 1 126 ? -9.178 3.817 2.978 1.00 98.25 126 VAL A C 1
ATOM 966 O O . VAL A 1 126 ? -10.243 3.271 2.702 1.00 98.25 126 VAL A O 1
ATOM 969 N N . GLU A 1 127 ? -8.835 5.000 2.491 1.00 97.06 127 GLU A N 1
ATOM 970 C CA . GLU A 1 127 ? -9.663 5.747 1.554 1.00 97.06 127 GLU A CA 1
ATOM 971 C C . GLU A 1 127 ? -9.946 4.917 0.282 1.00 97.06 127 GLU A C 1
ATOM 973 O O . GLU A 1 127 ? -9.018 4.303 -0.267 1.00 97.06 127 GLU A O 1
ATOM 978 N N . PRO A 1 128 ? -11.197 4.887 -0.218 1.00 96.19 128 PRO A N 1
ATOM 979 C CA . PRO A 1 128 ? -11.591 4.032 -1.341 1.00 96.19 128 PRO A CA 1
ATOM 980 C C . PRO A 1 128 ? -10.703 4.160 -2.586 1.00 96.19 128 PRO A C 1
ATOM 982 O O . PRO A 1 128 ? -10.364 3.163 -3.227 1.00 96.19 128 PRO A O 1
ATOM 985 N N . GLU A 1 129 ? -10.254 5.371 -2.922 1.00 95.19 129 GLU A N 1
ATOM 986 C CA . GLU A 1 129 ? -9.388 5.629 -4.075 1.00 95.19 129 GLU A CA 1
ATOM 987 C C . GLU A 1 129 ? -7.990 4.996 -3.957 1.00 95.19 129 GLU A C 1
ATOM 989 O O . GLU A 1 129 ? -7.308 4.790 -4.972 1.00 95.19 129 GLU A O 1
ATOM 994 N N . LEU A 1 130 ? -7.562 4.665 -2.734 1.00 97.00 130 LEU A N 1
ATOM 995 C CA . LEU A 1 130 ? -6.270 4.053 -2.435 1.00 97.00 130 LEU A CA 1
ATOM 996 C C . LEU A 1 130 ? -6.340 2.526 -2.357 1.00 97.00 130 LEU A C 1
ATOM 998 O O . LEU A 1 130 ? -5.290 1.883 -2.392 1.00 97.00 130 LEU A O 1
ATOM 1002 N N . HIS A 1 131 ? -7.530 1.913 -2.339 1.00 97.94 131 HIS A N 1
ATOM 1003 C CA . HIS A 1 131 ? -7.681 0.451 -2.226 1.00 97.94 131 HIS A CA 1
ATOM 1004 C C . HIS A 1 131 ? -6.902 -0.311 -3.301 1.00 97.94 131 HIS A C 1
ATOM 1006 O O . HIS A 1 131 ? -6.277 -1.331 -3.013 1.00 97.94 131 HIS A O 1
ATOM 1012 N N . LYS A 1 132 ? -6.859 0.224 -4.529 1.00 96.25 132 LYS A N 1
ATOM 1013 C CA . LYS A 1 132 ? -6.108 -0.361 -5.656 1.00 96.25 132 LYS A CA 1
ATOM 1014 C C . LYS A 1 132 ? -4.588 -0.403 -5.454 1.00 96.25 132 LYS A C 1
ATOM 1016 O O . LYS A 1 132 ? -3.901 -1.086 -6.204 1.00 96.25 132 LYS A O 1
ATOM 1021 N N . ARG A 1 133 ? -4.058 0.340 -4.478 1.00 97.00 133 ARG A N 1
ATOM 1022 C CA . ARG A 1 133 ? -2.622 0.417 -4.167 1.00 97.00 133 ARG A CA 1
ATOM 1023 C C . ARG A 1 133 ? -2.193 -0.558 -3.071 1.00 97.00 133 ARG A C 1
ATOM 1025 O O . ARG A 1 133 ? -1.003 -0.833 -2.972 1.00 97.00 133 ARG A O 1
ATOM 1032 N N . LEU A 1 134 ? -3.133 -1.078 -2.274 1.00 97.88 134 LEU A N 1
ATOM 1033 C CA . LEU A 1 134 ? -2.834 -1.912 -1.105 1.00 97.88 134 LEU A CA 1
ATOM 1034 C C . LEU A 1 134 ? -2.102 -3.194 -1.486 1.00 97.88 134 LEU A C 1
ATOM 1036 O O . LEU A 1 134 ? -0.959 -3.388 -1.086 1.00 97.88 134 LEU A O 1
ATOM 1040 N N . LEU A 1 135 ? -2.743 -4.044 -2.290 1.00 97.00 135 LEU A N 1
ATOM 1041 C CA . LEU A 1 135 ? -2.166 -5.333 -2.658 1.00 97.00 135 LEU A CA 1
ATOM 1042 C C . LEU A 1 135 ? -0.834 -5.171 -3.419 1.00 97.00 135 LEU A C 1
ATOM 1044 O O . LEU A 1 135 ? 0.138 -5.810 -3.018 1.00 97.00 135 LEU A O 1
ATOM 1048 N N . PRO A 1 136 ? -0.717 -4.267 -4.416 1.00 97.06 136 PRO A N 1
ATOM 1049 C CA . PRO A 1 136 ? 0.559 -4.006 -5.078 1.00 97.06 136 PRO A CA 1
ATOM 1050 C C . PRO A 1 136 ? 1.667 -3.554 -4.127 1.00 97.06 136 PRO A C 1
ATOM 1052 O O . PRO A 1 136 ? 2.790 -4.028 -4.252 1.00 97.06 136 PRO A O 1
ATOM 1055 N N . LEU A 1 137 ? 1.370 -2.693 -3.146 1.00 98.12 137 LEU A N 1
ATOM 1056 C CA . LEU A 1 137 ? 2.363 -2.293 -2.150 1.00 98.12 137 LEU A CA 1
ATOM 1057 C C . LEU A 1 137 ? 2.759 -3.461 -1.244 1.00 98.12 137 LEU A C 1
ATOM 1059 O O . LEU A 1 137 ? 3.945 -3.669 -1.004 1.00 98.12 137 LEU A O 1
ATOM 1063 N N . PHE A 1 138 ? 1.786 -4.208 -0.724 1.00 98.06 138 PHE A N 1
ATOM 1064 C CA . PHE A 1 138 ? 2.047 -5.286 0.228 1.00 98.06 138 PHE A CA 1
ATOM 1065 C C . PHE A 1 138 ? 2.863 -6.413 -0.400 1.00 98.06 138 PHE A C 1
ATOM 1067 O O . PHE A 1 138 ? 3.814 -6.883 0.217 1.00 98.06 138 PHE A O 1
ATOM 1074 N N . VAL A 1 139 ? 2.549 -6.797 -1.637 1.00 96.88 139 VAL A N 1
ATOM 1075 C CA . VAL A 1 139 ? 3.318 -7.814 -2.359 1.00 96.88 139 VAL A CA 1
ATOM 1076 C C . VAL A 1 139 ? 4.687 -7.264 -2.746 1.00 96.88 139 VAL A C 1
ATOM 1078 O O . VAL A 1 139 ? 5.701 -7.870 -2.427 1.00 96.88 139 VAL A O 1
ATOM 1081 N N . ALA A 1 140 ? 4.756 -6.078 -3.364 1.00 96.50 140 ALA A N 1
ATOM 1082 C CA . ALA A 1 140 ? 6.026 -5.576 -3.890 1.00 96.50 140 ALA A CA 1
ATOM 1083 C C . ALA A 1 140 ? 7.026 -5.118 -2.818 1.00 96.50 140 ALA A C 1
ATOM 1085 O O . ALA A 1 140 ? 8.206 -4.931 -3.115 1.00 96.50 140 ALA A O 1
ATOM 1086 N N . SER A 1 141 ? 6.563 -4.895 -1.587 1.00 96.62 141 SER A N 1
ATOM 1087 C CA . SER A 1 141 ? 7.422 -4.642 -0.425 1.00 96.62 141 SER A CA 1
ATOM 1088 C C . SER A 1 141 ? 7.945 -5.918 0.237 1.00 96.62 141 SER A C 1
ATOM 1090 O O . SER A 1 141 ? 8.786 -5.809 1.127 1.00 96.62 141 SER A O 1
ATOM 1092 N N . GLY A 1 142 ? 7.454 -7.096 -0.167 1.00 95.69 142 GLY A N 1
ATOM 1093 C CA . GLY A 1 142 ? 7.700 -8.361 0.526 1.00 95.69 142 GLY A CA 1
ATOM 1094 C C . GLY A 1 142 ? 6.962 -8.472 1.865 1.00 95.69 142 GLY A C 1
ATOM 1095 O O . GLY A 1 142 ? 7.270 -9.348 2.673 1.00 95.69 142 GLY A O 1
ATOM 1096 N N . LEU A 1 143 ? 6.000 -7.580 2.144 1.00 97.25 143 LEU A N 1
ATOM 1097 C CA . LEU A 1 143 ? 5.212 -7.648 3.371 1.00 97.25 143 LEU A CA 1
ATOM 1098 C C . LEU A 1 143 ? 4.314 -8.883 3.383 1.00 97.25 143 LEU A C 1
ATOM 1100 O O . LEU A 1 143 ? 4.215 -9.552 4.411 1.00 97.25 143 LEU A O 1
ATOM 1104 N N . VAL A 1 144 ? 3.637 -9.158 2.266 1.00 97.44 144 VAL A N 1
ATOM 1105 C CA . VAL A 1 144 ? 2.746 -10.313 2.141 1.00 97.44 144 VAL A CA 1
ATOM 1106 C C . VAL A 1 144 ? 3.134 -11.207 0.980 1.00 97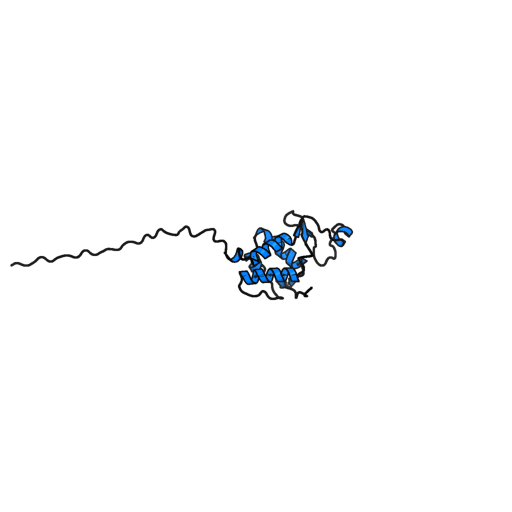.44 144 VAL A C 1
ATOM 1108 O O . VAL A 1 144 ? 3.610 -10.742 -0.053 1.00 97.44 144 VAL A O 1
ATOM 1111 N N . GLN A 1 145 ? 2.833 -12.487 1.144 1.00 95.56 145 GLN A N 1
ATOM 1112 C CA . GLN A 1 145 ? 2.843 -13.486 0.088 1.00 95.56 145 GLN A CA 1
ATOM 1113 C C . GLN A 1 145 ? 1.454 -14.110 -0.015 1.00 95.56 145 GLN A C 1
ATOM 1115 O O . GLN A 1 145 ? 0.765 -14.260 0.994 1.00 95.56 145 GLN A O 1
ATOM 1120 N N . GLU A 1 146 ? 1.038 -14.472 -1.224 1.00 93.50 146 GLU A N 1
ATOM 1121 C CA . GLU A 1 146 ? -0.163 -15.278 -1.414 1.00 93.50 146 GLU A CA 1
ATOM 1122 C C . GLU A 1 146 ? 0.186 -16.761 -1.238 1.00 93.50 146 GLU A C 1
ATOM 1124 O O . GLU A 1 146 ? 1.018 -17.302 -1.967 1.00 93.50 146 GLU A O 1
ATOM 1129 N N . VAL A 1 147 ? -0.427 -17.401 -0.244 1.00 93.06 147 VAL A N 1
ATOM 1130 C CA . VAL A 1 147 ? -0.264 -18.822 0.087 1.00 93.06 147 VAL A CA 1
ATOM 1131 C C . VAL A 1 147 ? -1.659 -19.426 0.179 1.00 93.06 147 VAL A C 1
ATOM 1133 O O . VAL A 1 147 ? -2.485 -18.949 0.952 1.00 93.06 147 VAL A O 1
ATOM 1136 N N . ASP A 1 148 ? -1.947 -20.430 -0.651 1.00 90.81 148 ASP A N 1
ATOM 1137 C CA . ASP A 1 148 ? -3.255 -21.103 -0.718 1.00 90.81 148 ASP A CA 1
ATOM 1138 C C . ASP A 1 148 ? -4.452 -20.138 -0.875 1.00 90.81 148 ASP A C 1
ATOM 1140 O O . ASP A 1 148 ? -5.521 -20.322 -0.291 1.00 90.81 148 ASP A O 1
ATOM 1144 N N . GLY A 1 149 ? -4.268 -19.065 -1.656 1.00 89.69 149 GLY A N 1
ATOM 1145 C CA . GLY A 1 149 ? -5.285 -18.029 -1.881 1.00 89.69 149 GLY A CA 1
ATOM 1146 C C . GLY A 1 149 ? -5.495 -17.074 -0.698 1.00 89.69 149 GLY A C 1
ATOM 1147 O O . GLY A 1 149 ? -6.451 -16.297 -0.696 1.00 89.69 149 GLY A O 1
ATOM 1148 N N . GLN A 1 150 ? -4.624 -17.116 0.313 1.00 93.50 150 GLN A N 1
ATOM 1149 C CA . GLN A 1 150 ? -4.634 -16.217 1.464 1.00 93.50 150 GLN A CA 1
ATOM 1150 C C . GLN A 1 150 ? -3.401 -15.317 1.455 1.00 93.50 150 GLN A C 1
ATOM 1152 O O . GLN A 1 150 ? -2.291 -15.753 1.164 1.00 93.50 150 GLN A O 1
ATOM 1157 N N . LEU A 1 151 ? -3.583 -14.049 1.820 1.00 96.56 151 LEU A N 1
ATOM 1158 C CA . LEU A 1 151 ? -2.466 -13.126 2.002 1.00 96.56 151 LEU A CA 1
ATOM 1159 C C . LEU A 1 151 ? -1.848 -13.362 3.375 1.00 96.56 151 LEU A C 1
ATOM 1161 O O . LEU A 1 151 ? -2.497 -13.130 4.392 1.00 96.56 151 LEU A O 1
ATOM 1165 N N . GLN A 1 152 ? -0.596 -13.797 3.409 1.00 97.69 152 GLN A N 1
ATOM 1166 C CA . GLN A 1 152 ? 0.146 -14.040 4.638 1.00 97.69 152 GLN A CA 1
ATOM 1167 C C . GLN A 1 152 ? 1.232 -12.990 4.826 1.00 97.69 152 GLN A C 1
ATOM 1169 O O . GLN A 1 152 ? 2.101 -12.836 3.969 1.00 97.69 152 GLN A O 1
ATOM 1174 N N . ILE A 1 153 ? 1.202 -12.295 5.963 1.00 97.62 153 ILE A N 1
ATOM 1175 C CA . ILE A 1 153 ? 2.280 -11.432 6.437 1.00 97.62 153 ILE A CA 1
ATOM 1176 C C . ILE A 1 153 ? 3.522 -12.293 6.650 1.00 97.62 153 ILE A C 1
ATOM 1178 O O . ILE A 1 153 ? 3.494 -13.284 7.387 1.00 97.62 153 ILE A O 1
ATOM 1182 N N . GLN A 1 154 ? 4.609 -11.881 6.012 1.00 95.88 154 GLN A N 1
ATOM 1183 C CA . GLN A 1 154 ? 5.914 -12.507 6.136 1.00 95.88 154 GLN A CA 1
ATOM 1184 C C . GLN A 1 154 ? 6.660 -11.924 7.333 1.00 95.88 154 GLN A C 1
ATOM 1186 O O . GLN A 1 154 ? 6.529 -10.735 7.641 1.00 95.88 154 GLN A O 1
ATOM 1191 N N . ALA A 1 155 ? 7.467 -12.748 8.000 1.00 92.31 155 ALA A N 1
ATOM 1192 C CA . ALA A 1 155 ? 8.339 -12.266 9.062 1.00 92.31 155 ALA A CA 1
ATOM 1193 C C . ALA A 1 155 ? 9.316 -11.226 8.493 1.00 92.31 155 ALA A C 1
ATOM 1195 O O . ALA A 1 155 ? 10.071 -11.509 7.566 1.00 92.31 155 ALA A O 1
ATOM 1196 N N . GLN A 1 156 ? 9.289 -10.017 9.047 1.00 91.00 156 GLN A N 1
ATOM 1197 C CA . GLN A 1 156 ? 10.131 -8.919 8.583 1.00 91.00 156 GLN A CA 1
ATOM 1198 C C . GLN A 1 156 ? 11.445 -8.907 9.361 1.00 91.00 156 GLN A C 1
ATOM 1200 O O . GLN A 1 156 ? 11.443 -8.906 10.593 1.00 91.00 156 GLN A O 1
ATOM 1205 N N . VAL A 1 157 ? 12.566 -8.868 8.644 1.00 77.69 157 VAL A N 1
ATOM 1206 C CA . VAL A 1 157 ? 13.879 -8.638 9.251 1.00 77.69 157 VAL A CA 1
ATOM 1207 C C . VAL A 1 157 ? 13.989 -7.145 9.563 1.00 77.69 157 VAL A C 1
ATOM 1209 O O . VAL A 1 157 ? 13.643 -6.309 8.726 1.00 77.69 157 VAL A O 1
ATOM 1212 N N . ALA A 1 158 ? 14.423 -6.793 10.774 1.00 61.34 158 ALA A N 1
ATOM 1213 C CA . ALA A 1 158 ? 14.770 -5.408 11.073 1.00 61.34 158 ALA A CA 1
ATOM 1214 C C . ALA A 1 158 ? 15.959 -5.011 10.185 1.00 61.34 158 ALA A C 1
ATOM 1216 O O . ALA A 1 158 ? 16.974 -5.708 10.188 1.00 61.34 158 ALA A O 1
ATOM 1217 N N . ALA A 1 159 ? 15.781 -3.955 9.389 1.00 54.00 159 ALA A N 1
ATOM 1218 C CA . ALA A 1 159 ? 16.837 -3.383 8.558 1.00 54.00 159 ALA A CA 1
ATOM 1219 C C . ALA A 1 159 ? 17.914 -2.705 9.414 1.00 54.00 159 ALA A C 1
ATOM 1221 O O . ALA A 1 159 ? 17.549 -2.148 10.479 1.00 54.00 159 ALA A O 1
#

Sequence (159 aa):
MVRPLEIHRPTLRNLTLSSEAKMTGDLFEVDKRLALKPIVDFNSYLRAAFADGPCTCGRCVASQGDETGYEHSHSFNFAGKVANRRFATTAGSDVLLALKKAWLSFTKAELPGSGNLDLATVKEFVEPELHKRLLPLFVASGLVQEVDGQLQIQAQVAA